Protein AF-A0A444UV72-F1 (afdb_monomer_lite)

InterPro domains:
  IPR010569 Myotubularin-like, phosphatase domain [PS51339] (1-38)
  IPR029021 Protein-tyrosine phosphatase-like [SSF52799] (2-43)

Foldseek 3Di:
DCVVPVVVVDDPPDDPDDDDDDDDDPDPVRDDDPCCPPVVPDPVVVVVPPDVVNVVVVVVVVVVVVVVVVVVVVVVVCVVVVVPDPDDDDDDDDDDDDDDDDD

pLDDT: mean 78.17, std 17.55, range [44.03, 97.94]

Structure (mmCIF, N/CA/C/O backbone):
data_AF-A0A444UV72-F1
#
_entry.id   AF-A0A444UV72-F1
#
loop_
_atom_site.group_PDB
_atom_site.id
_atom_site.type_symbol
_atom_site.label_atom_id
_atom_site.label_alt_id
_atom_site.label_comp_id
_atom_site.label_asym_id
_atom_site.label_entity_id
_atom_site.label_seq_id
_atom_site.pdbx_PDB_ins_code
_atom_site.Cartn_x
_atom_site.Cartn_y
_atom_site.Cartn_z
_atom_site.occupancy
_atom_site.B_iso_or_equiv
_atom_site.auth_seq_id
_atom_site.auth_comp_id
_atom_site.auth_asym_id
_atom_site.auth_atom_id
_atom_site.pdbx_PDB_model_num
ATOM 1 N N . MET A 1 1 ? -0.520 20.294 6.770 1.00 69.81 1 MET A N 1
ATOM 2 C CA . MET A 1 1 ? 0.617 19.841 5.920 1.00 69.81 1 MET A CA 1
ATOM 3 C C . MET A 1 1 ? 0.954 18.403 6.323 1.00 69.81 1 MET A C 1
ATOM 5 O O . MET A 1 1 ? 0.632 18.050 7.440 1.00 69.81 1 MET A O 1
ATOM 9 N N . ILE A 1 2 ? 1.546 17.553 5.479 1.00 86.31 2 ILE A N 1
ATOM 10 C CA . ILE A 1 2 ? 1.619 16.081 5.695 1.00 86.31 2 ILE A CA 1
ATOM 11 C C . ILE A 1 2 ? 2.046 15.668 7.123 1.00 86.31 2 ILE A C 1
ATOM 13 O O . ILE A 1 2 ? 1.378 14.851 7.751 1.00 86.31 2 ILE A O 1
ATOM 17 N N . ASN A 1 3 ? 3.081 16.303 7.685 1.00 89.06 3 ASN A N 1
ATOM 18 C CA . ASN A 1 3 ? 3.587 15.977 9.026 1.00 89.06 3 ASN A CA 1
ATOM 19 C C . ASN A 1 3 ? 2.656 16.398 10.182 1.00 89.06 3 ASN A C 1
ATOM 21 O O . ASN A 1 3 ? 2.788 15.859 11.277 1.00 89.06 3 ASN A O 1
ATOM 25 N N . SER A 1 4 ? 1.705 17.315 9.958 1.00 90.81 4 SER A N 1
ATOM 26 C CA . SER A 1 4 ? 0.696 17.689 10.964 1.00 90.81 4 SER A CA 1
ATOM 27 C C . SER A 1 4 ? -0.426 16.650 11.093 1.00 90.81 4 SER A C 1
ATOM 29 O O . SER A 1 4 ? -1.071 16.585 12.131 1.00 90.81 4 SER A O 1
ATOM 31 N N . GLU A 1 5 ? -0.642 15.814 10.070 1.00 88.88 5 GLU A N 1
ATOM 32 C CA . GLU A 1 5 ? -1.662 14.750 10.038 1.00 88.88 5 GLU A CA 1
ATOM 33 C C . GLU A 1 5 ? -1.045 13.389 9.674 1.00 88.88 5 GLU A C 1
ATOM 35 O O . GLU A 1 5 ? -1.572 12.633 8.859 1.00 88.88 5 GLU A O 1
ATOM 40 N N . ASN A 1 6 ? 0.095 13.063 10.286 1.00 86.31 6 ASN A N 1
ATOM 41 C CA . ASN A 1 6 ? 0.903 11.890 9.935 1.00 86.31 6 ASN A CA 1
ATOM 42 C C . ASN A 1 6 ? 0.093 10.571 9.908 1.00 86.31 6 ASN A C 1
ATOM 44 O O . ASN A 1 6 ? 0.229 9.763 8.995 1.00 86.31 6 ASN A O 1
ATOM 48 N N . ARG A 1 7 ? -0.854 10.401 10.842 1.00 84.19 7 ARG A N 1
ATOM 49 C CA . ARG A 1 7 ? -1.714 9.204 10.949 1.00 84.19 7 ARG A CA 1
ATOM 50 C C . ARG A 1 7 ? -2.453 8.841 9.656 1.00 84.19 7 ARG A C 1
ATOM 52 O O . ARG A 1 7 ? -2.710 7.666 9.437 1.00 84.19 7 ARG A O 1
ATOM 59 N N . LYS A 1 8 ? -2.785 9.823 8.813 1.00 84.19 8 LYS A N 1
ATOM 60 C CA . LYS A 1 8 ? -3.498 9.606 7.545 1.00 84.19 8 LYS A CA 1
ATOM 61 C C . LYS A 1 8 ? -2.604 9.024 6.445 1.00 84.19 8 LYS A C 1
ATOM 63 O O . LYS A 1 8 ? -3.113 8.439 5.497 1.00 84.19 8 LYS A O 1
ATOM 68 N N . TYR A 1 9 ? -1.291 9.212 6.555 1.00 85.88 9 TYR A N 1
ATOM 69 C CA . TYR A 1 9 ? -0.326 8.895 5.500 1.00 85.88 9 TYR A CA 1
ATOM 70 C C . TYR A 1 9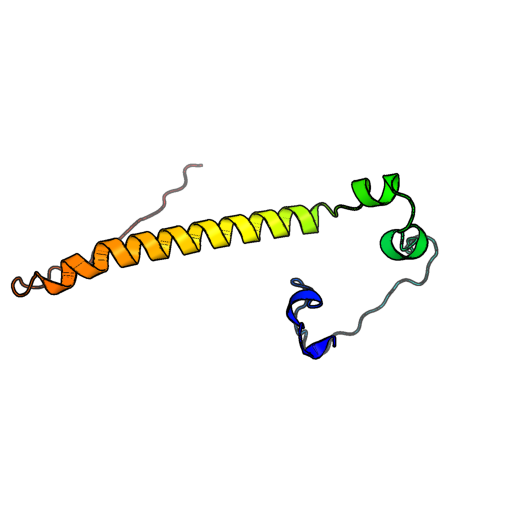 ? 0.644 7.766 5.888 1.00 85.88 9 TYR A C 1
ATOM 72 O O . TYR A 1 9 ? 1.463 7.360 5.066 1.00 85.88 9 TYR A O 1
ATOM 80 N N . ILE A 1 10 ? 0.558 7.242 7.116 1.00 89.06 10 ILE A N 1
ATOM 81 C CA . ILE A 1 10 ? 1.339 6.080 7.556 1.00 89.06 10 ILE A CA 1
ATOM 82 C C . ILE A 1 10 ? 0.767 4.812 6.931 1.00 89.06 10 ILE A C 1
ATOM 84 O O . ILE A 1 10 ? -0.414 4.509 7.080 1.00 89.06 10 ILE A O 1
ATOM 88 N N . ASN A 1 11 ? 1.637 4.025 6.301 1.00 86.94 11 ASN A N 1
ATOM 89 C CA . ASN A 1 11 ? 1.319 2.653 5.937 1.00 86.94 11 ASN A CA 1
ATOM 90 C C . ASN A 1 11 ? 1.311 1.779 7.212 1.00 86.94 11 ASN A C 1
ATOM 92 O O . ASN A 1 11 ? 2.369 1.634 7.829 1.00 86.94 11 ASN A O 1
ATOM 96 N N . PRO A 1 12 ? 0.179 1.165 7.604 1.00 84.56 12 PRO A N 1
ATOM 97 C CA . PRO A 1 12 ? 0.100 0.335 8.810 1.00 84.56 12 PRO A CA 1
ATOM 98 C C . PRO A 1 12 ? 0.961 -0.935 8.735 1.00 84.56 12 PRO A C 1
ATOM 100 O O . PRO A 1 12 ? 1.300 -1.501 9.769 1.00 84.56 12 PRO A O 1
ATOM 103 N N . PHE A 1 13 ? 1.346 -1.370 7.531 1.00 83.06 13 PHE A N 1
ATOM 104 C CA . PHE A 1 13 ? 2.230 -2.520 7.316 1.00 83.06 13 PHE A CA 1
ATOM 105 C C . PHE A 1 13 ? 3.713 -2.143 7.291 1.00 83.06 13 PHE A C 1
ATOM 107 O O . PHE A 1 13 ? 4.574 -3.013 7.142 1.00 83.06 13 PHE A O 1
ATOM 114 N N . TYR A 1 14 ? 4.036 -0.853 7.406 1.00 87.31 14 TYR A N 1
ATOM 115 C CA . TYR A 1 14 ? 5.421 -0.419 7.439 1.00 87.31 14 TYR A CA 1
ATOM 116 C C . TYR A 1 14 ? 6.106 -0.932 8.704 1.00 87.31 14 TYR A C 1
ATOM 118 O O . TYR A 1 14 ? 5.716 -0.610 9.825 1.00 87.31 14 TYR A O 1
ATOM 126 N N . THR A 1 15 ? 7.178 -1.691 8.507 1.00 86.56 15 THR A N 1
ATOM 127 C CA . THR A 1 15 ? 8.076 -2.114 9.577 1.00 86.56 15 THR A CA 1
ATOM 128 C C . THR A 1 15 ? 9.397 -1.389 9.391 1.00 86.56 15 THR A C 1
ATOM 130 O O . THR A 1 15 ? 9.913 -1.302 8.277 1.00 86.56 15 THR A O 1
ATOM 133 N N . LYS A 1 16 ? 9.965 -0.857 10.477 1.00 84.50 16 LYS A N 1
ATOM 134 C CA . LYS A 1 16 ? 11.295 -0.244 10.446 1.00 84.50 16 LYS A CA 1
ATOM 135 C C . LYS A 1 16 ? 12.341 -1.352 10.327 1.00 84.50 16 LYS A C 1
ATOM 137 O O . LYS A 1 16 ? 12.886 -1.818 11.323 1.00 84.50 16 LYS A O 1
ATOM 142 N N . GLU A 1 17 ? 12.569 -1.820 9.110 1.00 76.62 17 GLU A N 1
ATOM 143 C CA . GLU A 1 17 ? 13.567 -2.844 8.834 1.00 76.62 17 GLU A CA 1
ATOM 144 C C . GLU A 1 17 ? 14.968 -2.238 8.977 1.00 76.62 17 GLU A C 1
ATOM 146 O O . GLU A 1 17 ? 15.316 -1.253 8.327 1.00 76.62 17 GLU A O 1
ATOM 151 N N . SER A 1 18 ? 15.785 -2.824 9.851 1.00 67.56 18 SER A N 1
ATOM 152 C CA . SER A 1 18 ? 17.210 -2.516 9.911 1.00 67.56 18 SER A CA 1
ATOM 153 C C . SER A 1 18 ? 17.890 -3.184 8.709 1.00 67.56 18 SER A C 1
ATOM 155 O O . SER A 1 18 ? 17.886 -4.408 8.604 1.00 67.56 18 SER 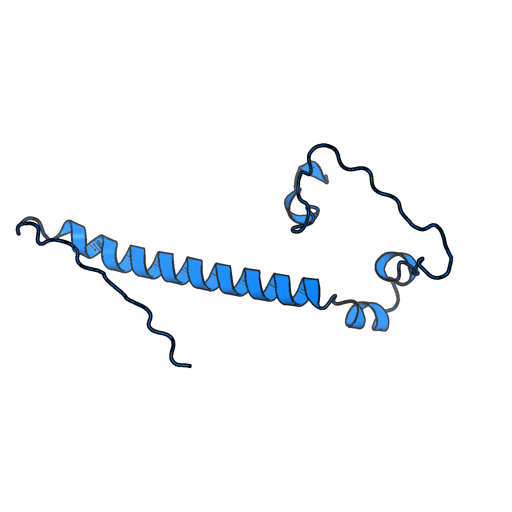A O 1
ATOM 157 N N . SER A 1 19 ? 18.431 -2.365 7.801 1.00 76.25 19 SER A N 1
ATOM 158 C CA . SER A 1 19 ? 19.377 -2.719 6.725 1.00 76.25 19 SER A CA 1
ATOM 159 C C . SER A 1 19 ? 18.948 -3.786 5.697 1.00 76.25 19 SER A C 1
ATOM 161 O O . SER A 1 19 ? 19.690 -4.741 5.461 1.00 76.25 19 SER A O 1
ATOM 163 N N . ARG A 1 20 ? 17.797 -3.627 5.031 1.00 86.81 20 ARG A N 1
ATOM 164 C CA . ARG A 1 20 ? 17.418 -4.456 3.863 1.00 86.81 20 ARG A CA 1
ATOM 165 C C . ARG A 1 20 ? 17.473 -3.649 2.564 1.00 86.81 20 ARG A C 1
ATOM 167 O O . ARG A 1 20 ? 17.151 -2.465 2.558 1.00 86.81 20 ARG A O 1
ATOM 174 N N . VAL A 1 21 ? 17.880 -4.298 1.471 1.00 91.12 21 VAL A N 1
ATOM 175 C CA . VAL A 1 21 ? 17.8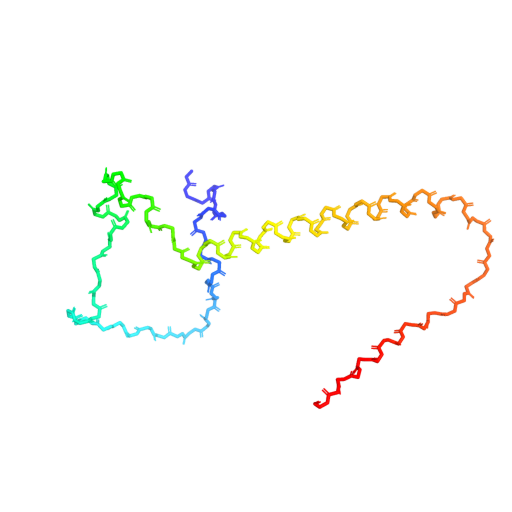97 -3.719 0.115 1.00 91.12 21 VAL A CA 1
ATOM 176 C C . VAL A 1 21 ? 16.736 -4.311 -0.684 1.00 91.12 21 VAL A C 1
ATOM 178 O O . VAL A 1 21 ? 16.571 -5.528 -0.721 1.00 91.12 21 VAL A O 1
ATOM 181 N N . LEU A 1 22 ? 15.931 -3.455 -1.316 1.00 92.25 22 LEU A N 1
ATOM 182 C CA . LEU A 1 22 ? 14.819 -3.864 -2.179 1.00 92.25 22 LEU A CA 1
ATOM 183 C C . LEU A 1 22 ? 15.295 -3.997 -3.634 1.00 92.25 22 LEU A C 1
ATOM 185 O O . LEU A 1 22 ? 15.961 -3.100 -4.145 1.00 92.25 22 LEU A O 1
ATOM 189 N N . TYR A 1 23 ? 14.896 -5.076 -4.316 1.00 95.19 23 TYR A N 1
ATOM 190 C CA . TYR A 1 23 ? 15.191 -5.322 -5.735 1.00 95.19 23 TYR A CA 1
ATOM 191 C C . TYR A 1 23 ? 13.887 -5.408 -6.542 1.00 95.19 23 TYR A C 1
ATOM 193 O O . TYR A 1 23 ? 13.333 -6.497 -6.700 1.00 95.19 23 TYR A O 1
ATOM 201 N N . PRO A 1 24 ? 13.345 -4.276 -7.023 1.00 95.56 24 PRO A N 1
ATOM 202 C CA . PRO A 1 24 ? 12.137 -4.290 -7.838 1.00 95.56 24 PRO A CA 1
ATOM 203 C C . PRO A 1 24 ? 12.409 -4.896 -9.221 1.00 95.56 24 PRO A C 1
ATOM 205 O O . PRO A 1 24 ? 13.502 -4.768 -9.774 1.00 95.56 24 PRO A O 1
ATOM 208 N N . VAL A 1 25 ? 11.387 -5.511 -9.818 1.00 97.44 25 VAL A N 1
ATOM 209 C CA . VAL A 1 25 ? 11.478 -6.094 -11.162 1.00 97.44 25 VAL A CA 1
ATOM 210 C C . VAL A 1 25 ? 10.919 -5.113 -12.193 1.00 97.44 25 VAL A C 1
ATOM 212 O O . VAL A 1 25 ? 9.708 -4.950 -12.321 1.00 97.44 25 VAL A O 1
ATOM 215 N N . ALA A 1 26 ? 11.801 -4.484 -12.973 1.00 96.94 26 ALA A N 1
ATOM 216 C CA . ALA A 1 26 ? 11.438 -3.534 -14.030 1.00 96.94 26 ALA A CA 1
ATOM 217 C C . ALA A 1 26 ? 11.017 -4.241 -15.337 1.00 96.94 26 ALA A C 1
ATOM 219 O O . ALA A 1 26 ? 11.603 -4.040 -16.398 1.00 96.94 26 ALA A O 1
ATOM 220 N N . SER A 1 27 ? 10.014 -5.115 -15.257 1.00 97.94 27 SER A N 1
ATOM 221 C CA . SER A 1 27 ? 9.475 -5.868 -16.396 1.00 97.94 27 SER A CA 1
ATOM 222 C C . SER A 1 27 ? 7.997 -5.558 -16.584 1.00 97.94 27 SER A C 1
ATOM 224 O O . SER A 1 27 ? 7.250 -5.534 -15.612 1.00 97.94 27 SER A O 1
ATOM 226 N N . MET A 1 28 ? 7.540 -5.441 -17.834 1.00 97.56 28 MET A N 1
ATOM 227 C CA . MET A 1 28 ? 6.120 -5.230 -18.159 1.00 97.56 28 MET A CA 1
ATOM 228 C C . MET A 1 28 ? 5.188 -6.306 -17.587 1.00 97.56 28 MET A C 1
ATOM 230 O O . MET A 1 28 ? 4.006 -6.049 -17.414 1.00 97.56 28 MET A O 1
ATOM 234 N N . ARG A 1 29 ? 5.707 -7.501 -17.274 1.00 97.44 29 ARG A N 1
ATOM 235 C CA . ARG A 1 29 ? 4.930 -8.572 -16.628 1.00 97.44 29 ARG A CA 1
ATOM 236 C C . ARG A 1 29 ? 4.667 -8.332 -15.135 1.00 97.44 29 ARG A C 1
ATOM 238 O O . ARG A 1 29 ? 3.820 -9.010 -14.575 1.00 97.44 29 ARG A O 1
ATOM 245 N N . HIS A 1 30 ? 5.413 -7.423 -14.508 1.00 96.44 30 HIS A N 1
ATOM 246 C CA . HIS A 1 30 ? 5.349 -7.112 -13.074 1.00 96.44 30 HIS A CA 1
ATOM 247 C C . HIS A 1 30 ? 4.873 -5.681 -12.797 1.00 96.44 30 HIS A C 1
ATOM 249 O O . HIS A 1 30 ? 4.577 -5.342 -11.655 1.00 96.44 30 HIS A O 1
ATOM 255 N N . LEU A 1 31 ? 4.841 -4.825 -13.820 1.00 96.44 31 LEU A N 1
ATOM 256 C CA . LEU A 1 31 ? 4.338 -3.465 -13.701 1.00 96.44 31 LEU A CA 1
ATOM 257 C C . LEU A 1 31 ? 2.823 -3.455 -13.876 1.00 96.44 31 LEU A C 1
ATOM 259 O O . LEU A 1 31 ? 2.291 -3.995 -14.843 1.00 96.44 31 LEU A O 1
ATOM 263 N N . GLU A 1 32 ? 2.147 -2.765 -12.969 1.00 94.94 32 GLU A N 1
ATOM 264 C CA . GLU A 1 32 ? 0.712 -2.525 -13.035 1.00 94.94 32 GLU A CA 1
ATOM 265 C C . GLU A 1 32 ? 0.439 -1.044 -13.300 1.00 94.94 32 GLU A C 1
ATOM 267 O O . GLU A 1 32 ? 1.195 -0.157 -12.890 1.00 94.94 32 GLU A O 1
ATOM 272 N N . LEU A 1 33 ? -0.673 -0.753 -13.978 1.00 94.44 33 LEU A N 1
ATOM 273 C CA . LEU A 1 33 ? -1.151 0.618 -14.084 1.00 94.44 33 LEU A CA 1
ATOM 274 C C . LEU A 1 33 ? -1.619 1.087 -12.703 1.00 94.44 33 LEU A C 1
ATOM 276 O O . LEU A 1 33 ? -2.476 0.455 -12.091 1.00 94.44 33 LEU A O 1
ATOM 280 N N . TRP A 1 34 ? -1.137 2.243 -12.243 1.00 93.12 34 TRP A N 1
ATOM 281 C CA . TRP A 1 34 ? -1.614 2.842 -10.997 1.00 93.12 34 TRP A CA 1
ATOM 282 C C . TRP A 1 34 ? -3.010 3.459 -11.181 1.00 93.12 34 TRP A C 1
ATOM 284 O O . TRP A 1 34 ? -3.181 4.674 -11.327 1.00 93.12 34 TRP A O 1
ATOM 294 N N . VAL A 1 35 ? -4.026 2.595 -11.201 1.00 91.38 35 VAL A N 1
ATOM 295 C CA . VAL A 1 35 ? -5.420 2.948 -11.506 1.00 91.38 35 VAL A CA 1
ATOM 296 C C . VAL A 1 35 ? -5.940 4.054 -10.580 1.00 91.38 35 VAL A C 1
ATOM 298 O O . VAL A 1 35 ? -6.566 5.001 -11.066 1.00 91.38 35 VAL A O 1
ATOM 301 N N . SER A 1 36 ? -5.604 4.001 -9.283 1.00 87.62 36 SER A N 1
ATOM 302 C CA . SER A 1 36 ? -6.045 4.993 -8.287 1.00 87.62 36 SER A CA 1
ATOM 303 C C . SER A 1 36 ? -5.465 6.381 -8.468 1.00 87.62 36 SER A C 1
ATOM 305 O O . SER A 1 36 ? -6.019 7.346 -7.943 1.00 87.62 36 SER A O 1
ATOM 307 N N . TYR A 1 37 ? -4.410 6.509 -9.268 1.00 91.69 37 TYR A N 1
ATOM 308 C CA . TYR A 1 37 ? -3.869 7.798 -9.650 1.00 91.69 37 TYR A CA 1
ATOM 309 C C . TYR A 1 37 ? -4.381 8.247 -11.021 1.00 91.69 37 TYR A C 1
ATOM 311 O O . TYR A 1 37 ? -4.954 9.337 -11.125 1.00 91.69 37 TYR A O 1
ATOM 319 N N . TYR A 1 38 ? -4.208 7.411 -12.051 1.00 95.88 38 TYR A N 1
ATOM 320 C CA . TYR A 1 38 ? -4.424 7.799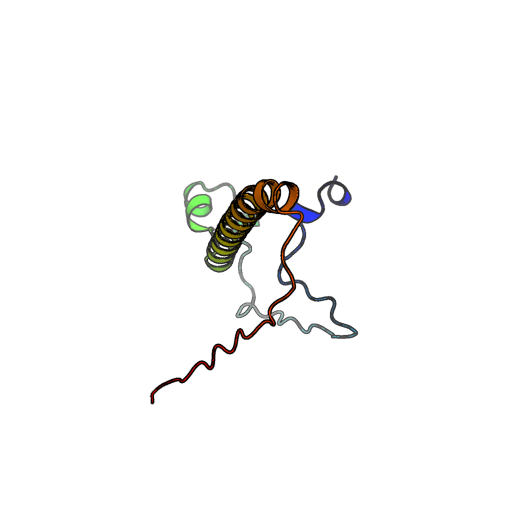 -13.451 1.00 95.88 38 TYR A CA 1
ATOM 321 C C . TYR A 1 38 ? -5.893 7.788 -13.888 1.00 95.88 38 TYR A C 1
ATOM 323 O O . TYR A 1 38 ? -6.280 8.602 -14.722 1.00 95.88 38 TYR A O 1
ATOM 331 N N . ILE A 1 39 ? -6.734 6.917 -13.319 1.00 93.56 39 ILE A N 1
ATOM 332 C CA . ILE A 1 39 ? -8.153 6.767 -13.712 1.00 93.56 39 ILE A CA 1
ATOM 333 C C . ILE A 1 39 ? -9.098 7.213 -12.578 1.00 93.56 39 ILE A C 1
ATOM 335 O O . ILE A 1 39 ? -10.298 6.941 -12.584 1.00 93.56 39 ILE A O 1
ATOM 339 N N . ARG A 1 40 ? -8.586 7.951 -11.587 1.00 93.56 40 ARG A N 1
ATOM 340 C CA . ARG A 1 40 ? -9.334 8.334 -10.374 1.00 93.56 40 ARG A CA 1
ATOM 341 C C . ARG A 1 40 ? -10.633 9.106 -10.616 1.00 93.56 40 ARG A C 1
ATOM 343 O O . ARG A 1 40 ? -11.505 9.106 -9.755 1.00 93.56 40 ARG A O 1
ATOM 350 N N . TRP A 1 41 ? -10.761 9.767 -11.766 1.00 91.94 41 TRP A N 1
ATOM 351 C CA . TRP A 1 41 ? -11.918 10.600 -12.102 1.00 91.94 41 TRP A CA 1
ATOM 352 C C . TRP A 1 41 ? -13.108 9.813 -12.654 1.00 91.94 41 TRP A C 1
ATOM 354 O O . TRP A 1 41 ? -14.204 10.360 -12.719 1.00 91.94 41 TRP A O 1
ATOM 364 N N . ASN A 1 42 ? -12.933 8.537 -13.014 1.00 91.19 42 ASN A N 1
ATOM 365 C CA . ASN A 1 42 ? -14.040 7.706 -13.475 1.00 91.19 42 ASN A CA 1
ATOM 366 C C . ASN A 1 42 ? -14.887 7.228 -12.273 1.00 91.19 42 ASN A C 1
ATOM 368 O O . ASN A 1 42 ? -14.387 6.453 -11.449 1.00 91.19 42 ASN A O 1
ATOM 372 N N . PRO A 1 43 ? -16.173 7.617 -12.162 1.00 88.94 43 PRO A N 1
ATOM 373 C CA . PRO A 1 43 ? -17.011 7.269 -11.013 1.00 88.94 43 PRO A CA 1
ATOM 374 C C . PRO A 1 43 ? -17.170 5.762 -10.782 1.00 88.94 43 PRO A C 1
ATOM 376 O O . PRO A 1 43 ? -17.241 5.334 -9.632 1.00 88.94 43 PRO A O 1
ATOM 379 N N . ARG A 1 44 ? -17.171 4.954 -11.852 1.00 86.62 44 ARG A N 1
ATOM 380 C CA . ARG A 1 44 ? -17.304 3.488 -11.760 1.00 86.62 44 ARG A CA 1
ATOM 381 C C . ARG A 1 44 ? -16.080 2.848 -11.107 1.00 86.62 44 ARG A C 1
ATOM 383 O O . ARG A 1 44 ? -16.200 1.974 -10.259 1.00 86.62 44 ARG A O 1
ATOM 390 N N . ILE A 1 45 ? -14.900 3.351 -11.454 1.00 82.12 45 ILE A N 1
ATOM 391 C CA . ILE A 1 45 ? -13.620 2.855 -10.946 1.00 82.12 45 ILE A CA 1
ATOM 392 C C . ILE A 1 45 ? -13.432 3.251 -9.477 1.00 82.12 45 ILE A C 1
ATOM 394 O O . ILE A 1 45 ? -12.906 2.476 -8.690 1.00 82.12 45 ILE A O 1
ATOM 398 N N . ARG A 1 46 ? -13.923 4.420 -9.048 1.00 75.31 46 ARG A N 1
ATOM 399 C CA . ARG A 1 46 ? -13.889 4.824 -7.628 1.00 75.31 46 ARG A CA 1
ATOM 400 C C . ARG A 1 46 ? -14.636 3.861 -6.700 1.00 75.31 46 ARG A C 1
ATOM 402 O O . ARG A 1 46 ? -14.193 3.659 -5.578 1.00 75.31 46 ARG A O 1
ATOM 409 N N . GLN A 1 47 ? -15.747 3.283 -7.154 1.00 75.00 47 GLN A N 1
ATOM 410 C CA . GLN A 1 47 ? -16.537 2.338 -6.355 1.00 75.00 47 GLN A CA 1
ATOM 411 C C . GLN A 1 47 ? -15.862 0.964 -6.251 1.00 75.00 47 GLN A C 1
ATOM 413 O O . GLN A 1 47 ? -15.923 0.329 -5.206 1.00 75.00 47 GLN A O 1
ATOM 418 N N . GLN A 1 48 ? -15.188 0.527 -7.318 1.00 74.38 48 GLN A N 1
ATOM 419 C CA . GLN A 1 48 ? -14.520 -0.779 -7.384 1.00 74.38 48 GLN A CA 1
ATOM 420 C C . GLN A 1 48 ? -13.164 -0.817 -6.672 1.00 74.38 48 GLN A C 1
ATOM 422 O O . GLN A 1 48 ? -12.667 -1.888 -6.351 1.00 74.38 48 GLN A O 1
ATOM 427 N N . GLN A 1 49 ? -12.552 0.340 -6.429 1.00 69.88 49 GLN A N 1
ATOM 428 C CA . GLN A 1 49 ? -11.189 0.442 -5.906 1.00 69.88 49 GLN A CA 1
ATOM 429 C C . GLN A 1 49 ? -11.037 0.220 -4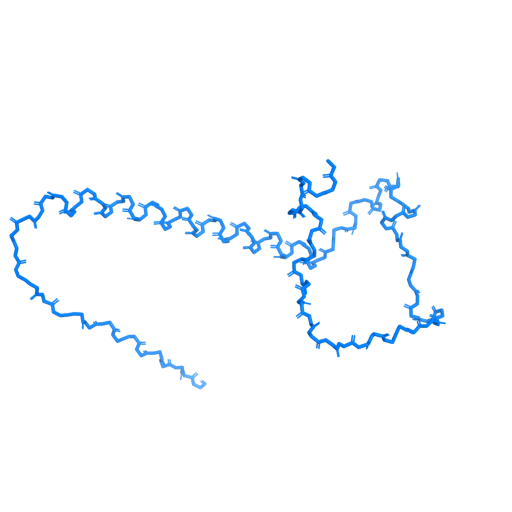.406 1.00 69.88 49 GLN A C 1
ATOM 431 O O . GLN A 1 49 ? -9.941 0.419 -3.883 1.00 69.88 49 GLN A O 1
ATOM 436 N N . GLN A 1 50 ? -12.091 -0.174 -3.696 1.00 67.81 50 GLN A N 1
ATOM 437 C CA . GLN A 1 50 ? -11.900 -0.561 -2.308 1.00 67.81 50 GLN A CA 1
ATOM 438 C C . GLN A 1 50 ? -11.028 -1.816 -2.255 1.00 67.81 50 GLN A C 1
ATOM 440 O O . GLN A 1 50 ? -11.448 -2.901 -2.651 1.00 67.81 50 GLN A O 1
ATOM 445 N N . ASN A 1 51 ? -9.784 -1.641 -1.813 1.00 75.88 51 ASN A N 1
ATOM 446 C CA . ASN A 1 51 ? -8.836 -2.730 -1.686 1.00 75.88 51 ASN A CA 1
ATOM 447 C C . ASN A 1 51 ? -9.346 -3.682 -0.586 1.00 75.88 51 ASN A C 1
ATOM 449 O O . ASN A 1 51 ? -9.545 -3.225 0.542 1.00 75.88 51 ASN A O 1
ATOM 453 N N . PRO A 1 52 ? -9.542 -4.986 -0.857 1.00 81.50 52 PRO A N 1
ATOM 454 C CA . PRO A 1 52 ? -10.052 -5.930 0.141 1.00 81.50 52 PRO A CA 1
ATOM 455 C C . PRO A 1 52 ? -9.219 -5.973 1.431 1.00 81.50 52 PRO A C 1
ATOM 457 O O . PRO A 1 52 ? -9.751 -6.190 2.519 1.00 81.50 52 PRO A O 1
ATOM 460 N N . VAL A 1 53 ? -7.907 -5.731 1.329 1.00 82.25 53 VAL A N 1
ATOM 461 C CA . VAL A 1 53 ? -7.007 -5.652 2.489 1.00 82.25 53 VAL A CA 1
ATOM 462 C C . VAL A 1 53 ? -7.300 -4.405 3.321 1.00 82.25 53 VAL A C 1
ATOM 464 O O . VAL A 1 53 ? -7.336 -4.480 4.547 1.00 82.25 53 VAL A O 1
ATOM 467 N N . GLU A 1 54 ? -7.545 -3.271 2.667 1.00 81.44 54 GLU A N 1
ATOM 468 C CA . GLU A 1 54 ? -7.905 -2.018 3.334 1.00 81.44 54 GLU A CA 1
ATOM 469 C C . GLU A 1 54 ? -9.280 -2.124 4.003 1.00 81.44 54 GLU A C 1
ATOM 471 O O . GLU A 1 54 ? -9.418 -1.732 5.160 1.00 81.44 54 GLU A O 1
ATOM 476 N N . GLN A 1 55 ? -10.267 -2.735 3.336 1.00 84.25 55 GLN A N 1
ATOM 477 C CA . GLN A 1 55 ? -11.589 -3.007 3.916 1.00 84.25 55 GLN A CA 1
ATOM 478 C C . GLN A 1 55 ? -11.479 -3.840 5.193 1.00 84.25 55 GLN A C 1
ATOM 480 O O . GLN A 1 55 ? -11.936 -3.418 6.255 1.00 84.25 55 GLN A O 1
ATOM 485 N N . ARG A 1 56 ? -10.796 -4.988 5.114 1.00 87.06 56 ARG A N 1
ATOM 486 C CA . ARG A 1 56 ? -10.606 -5.878 6.264 1.00 87.06 56 ARG A CA 1
ATOM 487 C C . ARG A 1 56 ? -9.854 -5.194 7.406 1.00 87.06 56 ARG A C 1
ATOM 489 O O . ARG A 1 56 ? -10.144 -5.433 8.576 1.00 87.06 56 ARG A O 1
ATOM 496 N N . TYR A 1 57 ? -8.878 -4.350 7.080 1.00 85.94 57 TYR A N 1
ATOM 497 C CA . TYR A 1 57 ? -8.160 -3.568 8.080 1.00 85.94 57 TYR A CA 1
ATOM 498 C C . TYR A 1 57 ? -9.083 -2.560 8.782 1.00 85.94 57 TYR A C 1
ATOM 500 O O . TYR A 1 57 ? -9.066 -2.479 10.010 1.00 85.94 57 TYR A O 1
ATOM 508 N N . MET A 1 58 ? -9.944 -1.855 8.041 1.00 85.81 58 MET A N 1
ATOM 509 C CA . MET A 1 58 ? -10.930 -0.935 8.625 1.00 85.81 58 MET A CA 1
ATOM 510 C C . MET A 1 58 ? -11.942 -1.654 9.524 1.00 85.81 58 MET A C 1
ATOM 512 O O . MET A 1 58 ? -12.250 -1.163 10.609 1.00 85.81 58 MET A O 1
ATOM 516 N N . GLU A 1 59 ? -12.409 -2.837 9.128 1.00 90.81 59 GLU A N 1
ATOM 517 C CA . GLU A 1 59 ? -13.273 -3.676 9.971 1.00 90.81 59 GLU A CA 1
ATOM 518 C C . GLU A 1 59 ? -12.579 -4.080 11.279 1.00 90.81 59 GLU A C 1
ATOM 520 O O . GLU A 1 59 ? -13.177 -4.011 12.354 1.00 90.81 59 GLU A O 1
ATOM 525 N N . MET A 1 60 ? -11.297 -4.451 11.211 1.00 91.00 60 MET A N 1
ATOM 526 C CA . MET A 1 60 ? -10.506 -4.800 12.393 1.00 91.00 60 MET A CA 1
ATOM 527 C C . MET A 1 60 ? -10.333 -3.607 13.342 1.00 91.00 60 MET A C 1
ATOM 529 O O . MET A 1 60 ? -10.431 -3.775 14.560 1.00 91.00 60 MET A O 1
ATOM 533 N N . LEU A 1 61 ? -10.113 -2.403 12.804 1.00 88.50 61 LEU A N 1
ATOM 534 C CA . LEU A 1 61 ? -10.065 -1.174 13.600 1.00 88.50 61 LEU A CA 1
ATOM 535 C C . LEU A 1 61 ? -11.413 -0.883 14.269 1.00 88.50 61 LEU A C 1
ATOM 537 O O . LEU A 1 61 ? -11.446 -0.614 15.468 1.00 88.50 61 LEU A O 1
ATOM 541 N N . ALA A 1 62 ? -12.521 -1.013 13.538 1.00 92.50 62 ALA A N 1
ATOM 542 C CA . ALA A 1 62 ? -13.855 -0.821 14.101 1.00 92.50 62 ALA A CA 1
ATOM 543 C C . ALA A 1 62 ? -14.139 -1.811 15.244 1.00 92.50 62 ALA A C 1
ATOM 545 O O . ALA A 1 62 ? -14.664 -1.427 16.290 1.00 92.50 62 ALA A O 1
ATOM 546 N N . LEU A 1 63 ? -13.742 -3.075 15.076 1.00 95.62 63 LEU A N 1
ATOM 547 C CA . LEU A 1 63 ? -13.892 -4.100 16.104 1.00 95.62 63 LEU A CA 1
ATOM 548 C C . LEU A 1 63 ? -13.037 -3.794 17.345 1.00 95.62 63 LEU A C 1
ATOM 550 O O . LEU A 1 63 ? -13.515 -3.918 18.473 1.00 95.62 63 LEU A O 1
ATOM 554 N N . ARG A 1 64 ? -11.788 -3.351 17.153 1.00 93.06 64 ARG A N 1
ATOM 555 C CA . ARG A 1 64 ? -10.924 -2.882 18.247 1.00 93.06 64 ARG A CA 1
ATOM 556 C C . ARG A 1 64 ? -11.600 -1.762 19.034 1.00 93.06 64 ARG A C 1
ATOM 558 O O . ARG A 1 64 ? -11.626 -1.823 20.261 1.00 93.06 64 ARG A O 1
ATOM 565 N N . ASP A 1 65 ? -12.142 -0.763 18.349 1.00 94.38 65 ASP A N 1
ATOM 566 C CA . ASP A 1 65 ? -12.762 0.390 19.002 1.00 94.38 65 ASP A CA 1
ATOM 567 C C . ASP A 1 65 ? -14.023 -0.019 19.787 1.00 94.38 65 ASP A C 1
ATOM 569 O O . ASP A 1 65 ? -14.239 0.456 20.903 1.00 94.38 65 ASP A O 1
ATOM 573 N N . GLN A 1 66 ? -14.802 -0.983 19.281 1.00 95.75 66 GLN A N 1
ATOM 574 C CA . GLN A 1 66 ? -15.910 -1.588 20.031 1.00 95.75 66 GLN A CA 1
ATOM 575 C C . GLN A 1 66 ? -15.442 -2.294 21.311 1.00 95.75 66 GLN A C 1
ATOM 577 O O . GLN A 1 66 ? -16.079 -2.154 22.357 1.00 95.75 66 GLN A O 1
ATOM 582 N N . TYR A 1 67 ? -14.341 -3.049 21.253 1.00 95.25 67 TYR A N 1
ATOM 583 C CA . TYR A 1 67 ? -13.783 -3.707 22.438 1.00 95.25 67 TYR A CA 1
ATOM 584 C C . TYR A 1 67 ? -13.245 -2.708 23.460 1.00 95.25 67 TYR A C 1
ATOM 586 O O . TYR A 1 67 ? -13.483 -2.883 24.654 1.00 95.25 67 TYR A O 1
ATOM 594 N N . LEU A 1 68 ? -12.572 -1.646 23.012 1.00 94.06 68 LEU A N 1
ATOM 595 C CA . LEU A 1 68 ? -12.094 -0.584 23.898 1.00 94.06 68 LEU A CA 1
ATOM 596 C C . LEU A 1 68 ? -13.250 0.104 24.625 1.00 94.06 68 LEU A C 1
ATOM 598 O O . LEU A 1 68 ? -13.171 0.301 25.835 1.00 94.06 68 LEU A O 1
ATOM 602 N N . LYS A 1 69 ? -14.348 0.382 23.918 1.00 94.81 69 LYS A N 1
ATOM 603 C CA . LYS A 1 69 ? -15.549 0.951 24.534 1.00 94.81 69 LYS A CA 1
ATOM 604 C C . LYS A 1 69 ? -16.149 0.025 25.600 1.00 94.81 69 LYS A C 1
ATOM 606 O O . LYS A 1 69 ? -16.484 0.478 26.687 1.00 94.81 69 LYS A O 1
ATOM 611 N N . LYS A 1 70 ? -16.236 -1.282 25.325 1.00 93.62 70 LYS A N 1
ATOM 612 C CA . LYS A 1 70 ? -16.712 -2.263 26.318 1.00 93.62 70 LYS A CA 1
ATOM 613 C C . LYS A 1 70 ? -15.802 -2.345 27.545 1.00 93.62 70 LYS A C 1
ATOM 615 O O . LYS A 1 70 ? -16.301 -2.502 28.653 1.00 93.62 70 LYS A O 1
ATOM 620 N N . LEU A 1 71 ? -14.483 -2.250 27.361 1.00 92.81 71 LEU A N 1
ATOM 621 C CA . LEU A 1 71 ? -13.534 -2.212 28.478 1.00 92.81 71 LEU A CA 1
ATOM 622 C C . LEU A 1 71 ? -13.750 -0.979 29.361 1.00 92.81 71 LEU A C 1
ATOM 624 O O . LEU A 1 71 ? -13.743 -1.109 30.581 1.00 92.81 71 LEU A O 1
ATOM 628 N N . GLU A 1 72 ? -13.982 0.188 28.758 1.00 91.75 72 GLU A N 1
ATOM 629 C CA . GLU A 1 72 ? -14.280 1.424 29.487 1.00 91.75 72 GLU A CA 1
ATOM 630 C C . GLU A 1 72 ? -15.587 1.310 30.288 1.00 91.75 72 GLU A C 1
ATOM 632 O O . GLU A 1 72 ? -15.608 1.621 31.477 1.00 91.75 72 GLU A O 1
ATOM 637 N N . GLU A 1 73 ? -16.656 0.786 29.681 1.00 89.81 73 GLU A N 1
ATOM 638 C CA . GLU A 1 73 ? -17.938 0.549 30.362 1.00 89.81 73 GLU A CA 1
ATOM 639 C C . GLU A 1 73 ? -17.791 -0.403 31.562 1.00 89.81 73 GLU A C 1
ATOM 641 O O . GLU A 1 73 ? -18.316 -0.124 32.643 1.00 89.81 73 GLU A O 1
ATOM 646 N N . LEU A 1 74 ? -17.036 -1.496 31.401 1.00 87.50 74 LEU A N 1
ATOM 647 C CA . LEU A 1 74 ? -16.764 -2.444 32.485 1.00 87.50 74 LEU A CA 1
ATOM 648 C C . LEU A 1 74 ? -15.943 -1.799 33.609 1.00 87.50 74 LEU A C 1
ATOM 650 O O . LEU A 1 74 ? -16.325 -1.890 34.776 1.00 87.50 74 LEU A O 1
ATOM 654 N N . GLN A 1 75 ? -14.876 -1.071 33.273 1.00 80.81 75 GLN A N 1
ATOM 655 C CA . GLN A 1 75 ? -14.048 -0.373 34.258 1.00 80.81 75 GLN A CA 1
ATOM 656 C C . GLN A 1 75 ? -14.844 0.687 35.037 1.00 80.81 75 GLN A C 1
ATOM 658 O O . GLN A 1 75 ? -14.684 0.813 36.252 1.00 80.81 75 GLN A O 1
ATOM 663 N N . ILE A 1 76 ? -15.733 1.420 34.361 1.00 74.44 76 ILE A N 1
ATOM 664 C CA . ILE A 1 76 ? -16.643 2.384 34.993 1.00 74.44 76 ILE A CA 1
ATOM 665 C C . ILE A 1 76 ? -17.645 1.676 35.908 1.00 74.44 76 ILE A C 1
ATOM 667 O O . ILE A 1 76 ? -17.969 2.211 36.964 1.00 74.44 76 ILE A O 1
ATOM 671 N N . SER A 1 77 ? -18.130 0.485 35.546 1.00 69.56 77 SER A N 1
ATOM 672 C CA . SER A 1 77 ? -19.077 -0.272 36.376 1.00 69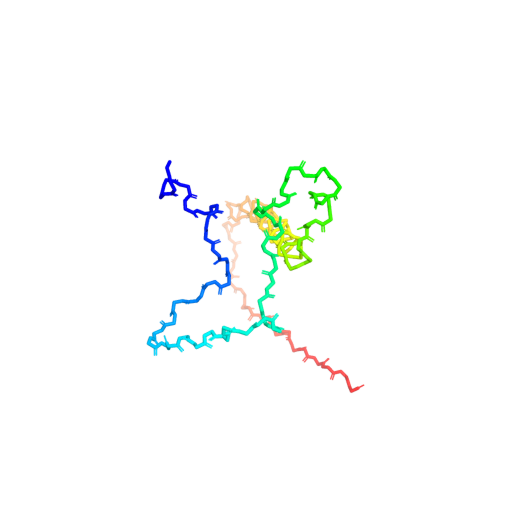.56 77 SER A CA 1
ATOM 673 C C . SER A 1 77 ? -18.453 -0.863 37.651 1.00 69.56 77 SER A C 1
ATOM 675 O O . SER A 1 77 ? -19.134 -0.952 38.678 1.00 69.56 77 SER A O 1
ATOM 677 N N . ASP A 1 78 ? -17.155 -1.179 37.626 1.00 61.09 78 ASP A N 1
ATOM 678 C CA . ASP A 1 78 ? -16.403 -1.680 38.786 1.00 61.09 78 ASP A CA 1
ATOM 679 C C . ASP A 1 78 ? -15.873 -0.554 39.698 1.00 61.09 78 ASP A C 1
ATOM 681 O O . ASP A 1 78 ? -15.774 -0.730 40.917 1.00 61.09 78 ASP A O 1
ATOM 685 N N . ALA A 1 79 ? -15.595 0.635 39.151 1.00 57.16 79 ALA A N 1
ATOM 686 C CA . ALA A 1 79 ? -15.081 1.786 39.901 1.00 57.16 79 ALA A CA 1
ATOM 687 C C . ALA A 1 79 ? -15.942 2.238 41.112 1.00 57.16 79 ALA A C 1
ATOM 689 O O . ALA A 1 79 ? -15.363 2.487 42.174 1.00 57.16 79 ALA A O 1
ATOM 690 N N . PRO A 1 80 ? -17.291 2.310 41.057 1.00 54.91 80 PRO A N 1
ATOM 691 C CA . PRO A 1 80 ? -18.096 2.704 42.215 1.00 54.91 80 PRO A CA 1
ATOM 692 C C . PRO A 1 80 ? -18.245 1.593 43.266 1.00 54.91 80 PRO A C 1
ATOM 694 O O . PRO A 1 80 ? -18.710 1.870 44.370 1.00 54.91 80 PRO A O 1
ATOM 697 N N . ARG A 1 81 ? -17.850 0.342 42.976 1.00 53.31 81 ARG A N 1
ATOM 698 C CA . ARG A 1 81 ? -17.933 -0.766 43.949 1.00 53.31 81 ARG A CA 1
ATOM 699 C C . ARG A 1 81 ? -16.724 -0.847 44.881 1.00 53.31 81 ARG A C 1
ATOM 701 O O . ARG A 1 81 ? -16.861 -1.346 45.994 1.00 53.31 81 ARG A O 1
ATOM 708 N N . ILE A 1 82 ? -15.570 -0.314 44.478 1.00 53.44 82 ILE A N 1
ATOM 709 C CA . ILE A 1 82 ? -14.343 -0.350 45.295 1.00 53.44 82 ILE A CA 1
ATOM 710 C C . ILE A 1 82 ? -14.338 0.751 46.373 1.00 53.44 82 ILE A C 1
ATOM 712 O O . ILE A 1 82 ? -13.765 0.554 47.441 1.00 53.44 82 ILE A O 1
ATOM 716 N N . ALA A 1 83 ? -15.040 1.871 46.164 1.00 48.84 83 ALA A N 1
ATOM 717 C CA . ALA A 1 83 ? -15.106 2.962 47.146 1.00 48.84 83 ALA A CA 1
ATOM 718 C C . ALA A 1 83 ? -15.966 2.651 48.393 1.00 48.84 83 ALA A C 1
ATOM 720 O O . ALA A 1 83 ? -15.816 3.325 49.406 1.00 48.84 83 ALA A O 1
ATOM 721 N N . ASN A 1 84 ? -16.827 1.625 48.348 1.00 49.44 84 ASN A N 1
ATOM 722 C CA . ASN A 1 84 ? -17.752 1.291 49.442 1.00 49.44 84 ASN A CA 1
ATOM 723 C C . ASN A 1 84 ? -17.412 0.005 50.209 1.00 49.44 84 ASN A C 1
ATOM 725 O O . ASN A 1 84 ? -18.169 -0.371 51.101 1.00 49.44 84 ASN A O 1
ATOM 729 N N . ASN A 1 85 ? -16.299 -0.670 49.909 1.00 47.91 85 ASN A N 1
ATOM 730 C CA . ASN A 1 85 ? -15.953 -1.928 50.577 1.00 47.91 85 ASN A CA 1
ATOM 731 C C . ASN A 1 85 ? -14.659 -1.821 51.394 1.00 47.91 85 ASN A C 1
ATOM 733 O O . ASN A 1 85 ? -13.710 -2.584 51.219 1.00 47.91 85 ASN A O 1
ATOM 737 N N . SER A 1 86 ? -14.632 -0.870 52.327 1.00 51.81 86 SER A N 1
ATOM 738 C CA . SER A 1 86 ? -13.712 -0.879 53.463 1.00 51.81 86 SER A CA 1
ATOM 739 C C . SER A 1 86 ? -14.188 -1.906 54.499 1.00 51.81 86 SER A C 1
ATOM 741 O O . SER A 1 86 ? -14.902 -1.547 55.432 1.00 51.81 86 SER A O 1
ATOM 743 N N . ASN A 1 87 ? -13.871 -3.184 54.267 1.00 52.31 87 ASN A N 1
ATOM 744 C CA . ASN A 1 87 ? -13.632 -4.246 55.263 1.00 52.31 87 ASN A CA 1
ATOM 745 C C . ASN A 1 87 ? -13.953 -5.618 54.660 1.00 52.31 87 ASN A C 1
ATOM 747 O O . ASN A 1 87 ? -15.113 -6.023 54.666 1.00 52.31 87 ASN A O 1
ATOM 751 N N . SER A 1 88 ? -12.937 -6.358 54.201 1.00 50.47 88 SER A N 1
ATOM 752 C CA . SER A 1 88 ? -12.818 -7.828 54.343 1.00 50.47 88 SER A CA 1
ATOM 753 C C . SER A 1 88 ? -11.496 -8.336 53.741 1.00 50.47 88 SER A C 1
ATOM 755 O O . SER A 1 88 ? -11.011 -7.741 52.777 1.00 50.47 88 SER A O 1
ATOM 757 N N . PRO A 1 89 ? -10.877 -9.391 54.311 1.00 47.84 89 PRO A N 1
ATOM 758 C CA . PRO A 1 89 ? -9.503 -9.780 54.010 1.00 47.84 89 PRO A CA 1
ATOM 759 C C . PRO A 1 89 ? -9.375 -10.540 52.684 1.00 47.84 89 PRO A C 1
ATOM 761 O O . PRO A 1 89 ? -10.304 -11.194 52.213 1.00 47.84 89 PRO A O 1
ATOM 764 N N . ALA A 1 90 ? -8.183 -10.439 52.098 1.00 50.94 90 ALA A N 1
ATOM 765 C CA . ALA A 1 90 ? -7.796 -11.030 50.825 1.00 50.94 90 ALA A CA 1
ATOM 766 C C . ALA A 1 90 ? -8.057 -12.547 50.753 1.00 50.94 90 ALA A C 1
ATOM 768 O O . ALA A 1 90 ? -7.705 -13.291 51.667 1.00 50.94 90 ALA A O 1
ATOM 769 N N . SER A 1 91 ? -8.601 -13.007 49.624 1.00 47.06 91 SER A N 1
ATOM 770 C CA . SER A 1 91 ? -8.579 -14.416 49.208 1.00 47.06 91 SER A CA 1
ATOM 771 C C . SER A 1 91 ? -7.885 -14.545 47.846 1.00 47.06 91 SER A C 1
ATOM 773 O O . SER A 1 91 ? -8.033 -13.652 47.008 1.00 47.06 91 SER A O 1
ATOM 775 N N . PRO A 1 92 ? -7.077 -15.599 47.632 1.00 52.00 92 PRO A N 1
ATOM 776 C CA . PRO A 1 92 ? -6.094 -15.640 46.559 1.00 52.00 92 PRO A CA 1
ATOM 777 C C . PRO A 1 92 ? -6.723 -15.964 45.200 1.00 52.00 92 PRO A C 1
ATOM 779 O O . PRO A 1 92 ? -7.628 -16.785 45.080 1.00 52.00 92 PRO A O 1
ATOM 782 N N . MET A 1 93 ? -6.183 -15.319 44.165 1.00 47.56 93 MET A N 1
ATOM 783 C CA . MET A 1 93 ? -6.443 -15.613 42.760 1.00 47.56 93 MET A CA 1
ATOM 784 C C . MET A 1 93 ? -6.154 -17.086 42.438 1.00 47.56 93 MET A C 1
ATOM 786 O O . MET A 1 93 ? -5.024 -17.546 42.590 1.00 47.56 93 MET A O 1
ATOM 790 N N . GLN A 1 94 ? -7.134 -17.785 41.870 1.00 50.47 94 GLN A N 1
ATOM 791 C CA . GLN A 1 94 ? -6.878 -18.907 40.969 1.00 50.47 94 GLN A CA 1
ATOM 792 C C . GLN A 1 94 ? -7.720 -18.726 39.708 1.00 50.47 94 GLN A C 1
ATOM 794 O O . GLN A 1 94 ? -8.895 -19.073 39.675 1.00 50.47 94 GLN A O 1
ATOM 799 N N . LEU A 1 95 ? -7.105 -18.177 38.660 1.00 44.03 95 LEU A N 1
ATOM 800 C CA . LEU A 1 95 ? -7.639 -18.242 37.304 1.00 44.03 95 LEU A CA 1
ATOM 801 C C . LEU A 1 95 ? -6.718 -19.149 36.482 1.00 44.03 95 LEU A C 1
ATOM 803 O O . LEU A 1 95 ? -5.799 -18.689 35.809 1.00 44.03 95 LEU A O 1
ATOM 807 N N . VAL A 1 96 ? -6.942 -20.458 36.583 1.00 48.69 96 VAL A N 1
ATOM 808 C CA . VAL A 1 96 ? -6.331 -21.449 35.693 1.00 48.69 96 VAL A CA 1
ATOM 809 C C . VAL A 1 96 ? -7.387 -21.822 34.658 1.00 48.69 96 VAL A C 1
ATOM 811 O O . VAL A 1 96 ? -8.232 -22.672 34.916 1.00 48.69 96 VAL A O 1
ATOM 814 N N . HIS A 1 97 ? -7.367 -21.189 33.485 1.00 47.25 97 HIS A N 1
ATOM 815 C CA . HIS A 1 97 ? -8.088 -21.711 32.322 1.00 47.25 97 HIS A CA 1
ATOM 816 C C . HIS A 1 97 ? -7.110 -22.512 31.464 1.00 47.25 97 HIS A C 1
ATOM 818 O O . HIS A 1 97 ? -6.444 -21.993 30.572 1.00 47.25 97 HIS A O 1
ATOM 824 N N . HIS A 1 98 ? -7.015 -23.803 31.780 1.00 45.84 98 HIS A N 1
ATOM 825 C CA . HIS A 1 98 ? -6.449 -24.814 30.899 1.00 45.84 98 HIS A CA 1
ATOM 826 C C . HIS A 1 98 ? -7.366 -24.952 29.678 1.00 45.84 98 HIS A C 1
ATOM 828 O O . HIS A 1 98 ? -8.521 -25.354 29.799 1.00 45.84 98 HIS A O 1
ATOM 834 N N . VAL A 1 99 ? -6.861 -24.591 28.499 1.00 51.59 99 VAL A N 1
ATOM 835 C CA . VAL A 1 99 ? -7.546 -24.832 27.225 1.00 51.59 99 VAL A CA 1
ATOM 836 C C . VAL A 1 99 ? -7.109 -26.210 26.728 1.00 51.59 99 VAL A C 1
ATOM 838 O O . VAL A 1 99 ? -5.926 -26.423 26.470 1.00 51.59 99 VAL A O 1
ATOM 841 N N . GLN A 1 100 ? -8.045 -27.154 26.650 1.00 45.38 100 GLN A N 1
ATOM 842 C CA . GLN A 1 100 ? -7.849 -28.482 26.069 1.00 45.38 100 GLN A CA 1
ATOM 843 C C . GLN A 1 100 ? -8.490 -28.493 24.675 1.00 45.38 100 GLN A C 1
ATOM 845 O O . GLN A 1 100 ? -9.703 -28.345 24.547 1.00 45.38 100 GLN A O 1
ATOM 850 N N . THR A 1 101 ? -7.687 -28.654 23.626 1.00 52.31 101 THR A N 1
ATOM 851 C CA . THR A 1 101 ? -8.157 -28.926 22.256 1.00 52.31 101 THR A CA 1
ATOM 852 C C . THR A 1 101 ? -8.426 -30.424 22.076 1.00 52.31 101 THR A C 1
ATOM 854 O O . THR A 1 101 ? -7.521 -31.212 22.363 1.00 52.31 101 THR A O 1
ATOM 857 N N . PRO A 1 102 ? -9.608 -30.847 21.590 1.00 56.59 102 PRO A N 1
ATOM 858 C CA . PRO A 1 102 ? -9.795 -32.191 21.056 1.00 56.59 102 PRO A CA 1
ATOM 859 C C . PRO A 1 102 ? -9.288 -32.291 19.603 1.00 56.59 102 PRO A C 1
ATOM 861 O O . PRO A 1 102 ? -9.277 -31.297 18.876 1.00 56.59 102 PRO A O 1
ATOM 864 N N . LEU A 1 103 ? -8.832 -33.501 19.258 1.00 45.00 103 LEU A N 1
ATOM 865 C CA . LEU A 1 103 ? -8.353 -33.968 17.948 1.00 45.00 103 LEU A CA 1
ATOM 866 C C . LEU A 1 103 ? -9.423 -33.909 16.852 1.00 45.00 103 LEU A C 1
ATOM 868 O O . LEU A 1 103 ? -10.601 -34.182 17.177 1.00 45.00 103 LEU A O 1
#

Radius of gyration: 25.04 Å; chains: 1; bounding box: 38×54×73 Å

Sequence (103 aa):
MINSENRKYINPFYTKESSRVLYPVASMRHLELWVSYYIRWNPRIRQQQQNPVEQRYMEMLALRDQYLKKLEELQISDAPRIANNSNSPASPMQLVHHVQTPL

Organism: Acipenser ruthenus (NCBI:txid7906)

Secondary structure (DSSP, 8-state):
-GGGGGGGT--TT----SS-------STTT----HHHHSTT-HHHHHHT--HHHHHHHHHHHHHHHHHHHHHHHHHHHHHHHTT-------------------